Protein AF-A0A936PIP5-F1 (afdb_monomer_lite)

Structure (mmCIF, N/CA/C/O backbone):
data_AF-A0A936PIP5-F1
#
_entry.id   AF-A0A936PIP5-F1
#
loop_
_atom_site.group_PDB
_atom_site.id
_atom_site.type_symbol
_atom_site.label_atom_id
_atom_site.label_alt_id
_atom_site.label_comp_id
_atom_site.label_asym_id
_atom_site.label_entity_id
_atom_site.label_seq_id
_atom_site.pdbx_PDB_ins_code
_atom_site.Cartn_x
_atom_site.Cartn_y
_atom_site.Cartn_z
_atom_site.occupancy
_atom_site.B_iso_or_equiv
_atom_site.auth_seq_id
_atom_site.auth_comp_id
_atom_site.auth_asym_id
_atom_site.auth_atom_id
_atom_site.pdbx_PDB_model_num
ATOM 1 N N . MET A 1 1 ? 6.031 -21.431 -28.533 1.00 32.41 1 MET A N 1
ATOM 2 C CA . MET A 1 1 ? 6.231 -21.879 -27.140 1.00 32.41 1 MET A CA 1
ATOM 3 C C . MET A 1 1 ? 6.497 -20.628 -26.315 1.00 32.41 1 MET A C 1
ATOM 5 O O . MET A 1 1 ? 7.581 -20.074 -26.416 1.00 32.41 1 MET A O 1
ATOM 9 N N . VAL A 1 2 ? 5.478 -20.085 -25.645 1.00 30.66 2 VAL A N 1
ATOM 10 C CA . VAL A 1 2 ? 5.636 -18.891 -24.798 1.00 30.66 2 VAL A CA 1
ATOM 11 C C . VAL A 1 2 ? 6.169 -19.381 -23.457 1.00 30.66 2 VAL A C 1
ATOM 13 O O . VAL A 1 2 ? 5.501 -20.168 -22.791 1.00 30.66 2 VAL A O 1
ATOM 16 N N . SER A 1 3 ? 7.390 -18.986 -23.101 1.00 31.25 3 SER A N 1
ATOM 17 C CA . SER A 1 3 ? 7.950 -19.240 -21.773 1.00 31.25 3 SER A CA 1
ATOM 18 C C . SER A 1 3 ? 7.147 -18.429 -20.762 1.00 31.25 3 SER A C 1
ATOM 20 O O . SER A 1 3 ? 7.373 -17.233 -20.605 1.00 31.25 3 SER A O 1
ATOM 22 N N . ALA A 1 4 ? 6.169 -19.059 -20.122 1.00 46.75 4 ALA A N 1
ATOM 23 C CA . ALA A 1 4 ? 5.549 -18.520 -18.925 1.00 46.75 4 ALA A CA 1
ATOM 24 C C . ALA A 1 4 ? 6.462 -18.819 -17.722 1.00 46.75 4 ALA A C 1
ATOM 26 O O . ALA A 1 4 ? 6.916 -19.956 -17.593 1.00 46.75 4 ALA A O 1
ATOM 27 N N . ARG A 1 5 ? 6.619 -17.820 -16.833 1.00 50.84 5 ARG A N 1
ATOM 28 C CA . ARG A 1 5 ? 7.363 -17.793 -15.544 1.00 50.84 5 ARG A CA 1
ATOM 29 C C . ARG A 1 5 ? 8.851 -17.393 -15.699 1.00 50.84 5 ARG A C 1
ATOM 31 O O . ARG A 1 5 ? 9.499 -17.802 -16.653 1.00 50.84 5 ARG A O 1
ATOM 38 N N . ASN A 1 6 ? 9.428 -16.489 -14.893 1.00 43.84 6 ASN A N 1
ATOM 39 C CA . ASN A 1 6 ? 9.551 -16.561 -13.432 1.00 43.84 6 ASN A CA 1
ATOM 40 C C . ASN A 1 6 ? 9.701 -15.168 -12.766 1.00 43.84 6 ASN A C 1
ATOM 42 O O . ASN A 1 6 ? 10.812 -14.664 -12.628 1.00 43.84 6 ASN A O 1
ATOM 46 N N . ILE A 1 7 ? 8.618 -14.577 -12.261 1.00 52.25 7 ILE A N 1
ATOM 47 C CA . ILE A 1 7 ? 8.713 -13.996 -10.914 1.00 52.25 7 ILE A CA 1
ATOM 48 C C . ILE A 1 7 ? 8.180 -15.121 -10.038 1.00 52.25 7 ILE A C 1
ATOM 50 O O . ILE A 1 7 ? 6.972 -15.329 -9.981 1.00 52.25 7 ILE A O 1
ATOM 54 N N . ASP A 1 8 ? 9.079 -15.965 -9.538 1.00 51.72 8 ASP A N 1
ATOM 55 C CA . ASP A 1 8 ? 8.695 -17.006 -8.587 1.00 51.72 8 ASP A CA 1
ATOM 56 C C . ASP A 1 8 ? 8.402 -16.336 -7.236 1.00 51.72 8 ASP A C 1
ATOM 58 O O . ASP A 1 8 ? 8.996 -15.295 -6.939 1.00 51.72 8 ASP A O 1
ATOM 62 N N . GLU A 1 9 ? 7.523 -16.909 -6.411 1.00 54.44 9 GLU A N 1
ATOM 63 C CA . GLU A 1 9 ? 7.229 -16.372 -5.066 1.00 54.44 9 GLU A CA 1
ATOM 64 C C . GLU A 1 9 ? 8.518 -16.224 -4.239 1.00 54.44 9 GLU A C 1
ATOM 66 O O . GLU A 1 9 ? 8.641 -15.306 -3.437 1.00 54.44 9 GLU A O 1
ATOM 71 N N . GLY A 1 10 ? 9.539 -17.047 -4.515 1.00 55.50 10 GLY A N 1
ATOM 72 C CA . GLY A 1 10 ? 10.864 -16.957 -3.895 1.00 55.50 10 GLY A CA 1
ATOM 73 C C . GLY A 1 10 ? 11.644 -15.661 -4.165 1.00 55.50 10 GLY A C 1
ATOM 74 O O . GLY A 1 10 ? 12.586 -15.371 -3.431 1.00 55.50 10 GLY A O 1
ATOM 75 N N . ASN A 1 11 ? 11.254 -14.865 -5.168 1.00 64.00 11 ASN A N 1
ATOM 76 C CA . ASN A 1 11 ? 11.839 -13.544 -5.434 1.00 64.00 11 ASN A CA 1
ATOM 77 C C . ASN A 1 11 ? 11.121 -12.411 -4.684 1.00 64.00 11 ASN A C 1
ATOM 79 O O . ASN A 1 11 ? 11.568 -11.264 -4.756 1.00 64.00 11 ASN A O 1
ATOM 83 N N . ILE A 1 12 ? 10.017 -12.715 -3.994 1.00 73.75 12 ILE A N 1
ATOM 84 C CA . ILE A 1 12 ? 9.301 -11.810 -3.095 1.00 73.75 12 ILE A CA 1
ATOM 85 C C . ILE A 1 12 ? 9.461 -12.376 -1.683 1.00 73.75 12 ILE A C 1
ATOM 87 O O . ILE A 1 12 ? 8.748 -13.278 -1.252 1.00 73.75 12 ILE A O 1
ATOM 91 N N . MET A 1 13 ? 10.446 -11.871 -0.954 1.00 79.31 13 MET A N 1
ATOM 92 C CA . MET A 1 13 ? 10.727 -12.311 0.402 1.00 79.31 13 MET A CA 1
ATOM 93 C C . MET A 1 13 ? 9.675 -11.750 1.358 1.00 79.31 13 MET A C 1
ATOM 95 O O . MET A 1 13 ? 9.266 -10.591 1.258 1.00 79.31 13 MET A O 1
ATOM 99 N N . ALA A 1 14 ? 9.302 -12.544 2.364 1.00 83.19 14 ALA A N 1
ATOM 100 C CA . ALA A 1 14 ? 8.405 -12.101 3.432 1.00 83.19 14 ALA A CA 1
ATOM 101 C C . ALA A 1 14 ? 8.892 -10.801 4.101 1.00 83.19 14 ALA A C 1
ATOM 103 O O . ALA A 1 14 ? 8.087 -9.958 4.483 1.00 83.19 14 ALA A O 1
ATOM 104 N N . THR A 1 15 ? 10.210 -10.591 4.167 1.00 83.25 15 THR A N 1
ATOM 105 C CA . THR A 1 15 ? 10.821 -9.357 4.674 1.00 83.25 15 THR A CA 1
ATOM 106 C C . THR A 1 15 ? 10.421 -8.115 3.878 1.00 83.25 15 THR A C 1
ATOM 108 O O . THR A 1 15 ? 10.228 -7.065 4.479 1.00 83.25 15 THR A O 1
ATOM 111 N N . GLU A 1 16 ? 10.252 -8.192 2.556 1.00 83.00 16 GLU A N 1
ATOM 112 C CA . GLU A 1 16 ? 9.842 -7.039 1.737 1.00 83.00 16 GLU A CA 1
ATOM 113 C C . GLU A 1 16 ? 8.365 -6.702 1.897 1.00 83.00 16 GLU A C 1
ATOM 115 O O . GLU A 1 16 ? 7.985 -5.532 1.804 1.00 83.00 16 GLU A O 1
ATOM 120 N N . ILE A 1 17 ? 7.548 -7.721 2.163 1.00 86.81 17 ILE A N 1
ATOM 121 C CA . ILE A 1 17 ? 6.144 -7.563 2.540 1.00 86.81 17 ILE A CA 1
ATOM 122 C C . ILE A 1 17 ? 6.070 -6.859 3.896 1.00 86.81 17 ILE A C 1
ATOM 124 O O . ILE A 1 17 ? 5.423 -5.823 4.005 1.00 86.81 17 ILE A O 1
ATOM 128 N N . THR A 1 18 ? 6.827 -7.333 4.890 1.00 87.62 18 THR A N 1
ATOM 129 C CA . THR A 1 18 ? 6.891 -6.705 6.218 1.00 87.62 18 THR A CA 1
ATOM 130 C C . THR A 1 18 ? 7.413 -5.269 6.162 1.00 87.62 18 THR A C 1
ATOM 132 O O . THR A 1 18 ? 6.860 -4.391 6.818 1.00 87.62 18 THR A O 1
ATOM 135 N N . ILE A 1 19 ? 8.455 -4.990 5.370 1.00 85.56 19 ILE A N 1
ATOM 136 C CA . ILE A 1 19 ? 8.962 -3.620 5.196 1.00 85.56 19 ILE A CA 1
ATOM 137 C C . ILE A 1 19 ? 7.874 -2.729 4.592 1.00 85.56 19 ILE A C 1
ATOM 139 O O . ILE A 1 19 ? 7.652 -1.630 5.091 1.00 85.56 19 ILE A O 1
ATOM 143 N N . ALA A 1 20 ? 7.172 -3.192 3.554 1.00 86.44 20 ALA A N 1
ATOM 144 C CA . ALA A 1 20 ? 6.099 -2.420 2.933 1.00 86.44 20 ALA A CA 1
ATOM 145 C C . ALA A 1 20 ? 4.935 -2.154 3.903 1.00 86.44 20 ALA A C 1
ATOM 147 O O . ALA A 1 20 ? 4.433 -1.033 3.979 1.00 86.44 20 ALA A O 1
ATOM 148 N N . GLU A 1 21 ? 4.538 -3.160 4.676 1.00 88.12 21 GLU A N 1
ATOM 149 C CA . GLU A 1 21 ? 3.509 -3.037 5.705 1.00 88.12 21 GLU A CA 1
ATOM 150 C C . GLU A 1 21 ? 3.897 -1.995 6.765 1.00 88.12 21 GLU A C 1
ATOM 152 O O . GLU A 1 21 ? 3.118 -1.094 7.072 1.00 88.12 21 GLU A O 1
ATOM 157 N N . VAL A 1 22 ? 5.132 -2.033 7.268 1.00 85.94 22 VAL A N 1
ATOM 158 C CA . VAL A 1 22 ? 5.601 -1.080 8.284 1.00 85.94 22 VAL A CA 1
ATOM 159 C C . VAL A 1 22 ? 5.765 0.333 7.714 1.00 85.94 22 VAL A C 1
ATOM 161 O O . VAL A 1 22 ? 5.313 1.304 8.323 1.00 85.94 22 VAL A O 1
ATOM 164 N N . ASP A 1 23 ? 6.404 0.479 6.553 1.00 85.06 23 ASP A N 1
ATOM 165 C CA . ASP A 1 23 ? 6.766 1.791 6.005 1.00 85.06 23 ASP A CA 1
ATOM 166 C C . ASP A 1 23 ? 5.597 2.545 5.368 1.00 85.06 23 ASP A C 1
ATOM 168 O O . ASP A 1 23 ? 5.597 3.784 5.358 1.00 85.06 23 ASP A O 1
ATOM 172 N N . TYR A 1 24 ? 4.604 1.823 4.850 1.00 86.19 24 TYR A N 1
ATOM 173 C CA . TYR A 1 24 ? 3.477 2.425 4.146 1.00 86.19 24 TYR A CA 1
ATOM 174 C C . TYR A 1 24 ? 2.166 2.299 4.917 1.00 86.19 24 TYR A C 1
ATOM 176 O O . TYR A 1 24 ? 1.454 3.290 5.031 1.00 86.19 24 TYR A O 1
ATOM 184 N N . VAL A 1 25 ? 1.850 1.134 5.486 1.00 87.75 25 VAL A N 1
ATOM 185 C CA . VAL A 1 25 ? 0.547 0.905 6.135 1.00 87.75 25 VAL A CA 1
ATOM 186 C C . VAL A 1 25 ? 0.567 1.335 7.599 1.00 87.75 25 VAL A C 1
ATOM 188 O O . VAL A 1 25 ? -0.202 2.211 7.988 1.00 87.75 25 VAL A O 1
ATOM 191 N N . SER A 1 26 ? 1.470 0.783 8.412 1.00 87.38 26 SER A N 1
ATOM 192 C CA . SER A 1 26 ? 1.534 1.066 9.853 1.00 87.38 26 SER A CA 1
ATOM 193 C C . SER A 1 26 ? 1.736 2.558 10.138 1.00 87.38 26 SER A C 1
ATOM 195 O O . SER A 1 26 ? 1.034 3.145 10.963 1.00 87.38 26 SER A O 1
ATOM 197 N N . LYS A 1 27 ? 2.634 3.209 9.387 1.00 84.88 27 LYS A N 1
ATOM 198 C CA . LYS A 1 27 ? 2.877 4.656 9.497 1.00 84.88 27 LYS A CA 1
ATOM 199 C C . LYS A 1 27 ? 1.689 5.514 9.057 1.00 84.88 27 LYS A C 1
ATOM 201 O O . LYS A 1 27 ? 1.490 6.574 9.640 1.00 84.88 27 LYS A O 1
ATOM 206 N N . ALA A 1 28 ? 0.931 5.091 8.045 1.00 85.69 28 ALA A N 1
ATOM 207 C CA . ALA A 1 28 ? -0.214 5.854 7.546 1.00 85.69 28 ALA A CA 1
ATOM 208 C C . ALA A 1 28 ? -1.449 5.722 8.447 1.00 85.69 28 ALA A C 1
ATOM 210 O O . ALA A 1 28 ? -2.185 6.690 8.613 1.00 85.69 28 ALA A O 1
ATOM 211 N N . LEU A 1 29 ? -1.675 4.540 9.031 1.00 86.38 29 LEU A N 1
ATOM 212 C CA . LEU A 1 29 ? -2.828 4.269 9.897 1.00 86.38 29 LEU A CA 1
ATOM 213 C C . LEU A 1 29 ? -2.617 4.702 11.352 1.00 86.38 29 LEU A C 1
ATOM 215 O O . LEU A 1 29 ? -3.590 4.943 12.065 1.00 86.38 29 LEU A O 1
ATOM 219 N N . GLY A 1 30 ? -1.361 4.792 11.794 1.00 84.94 30 GLY A N 1
ATOM 220 C CA . GLY A 1 30 ? -1.021 5.006 13.195 1.00 84.94 30 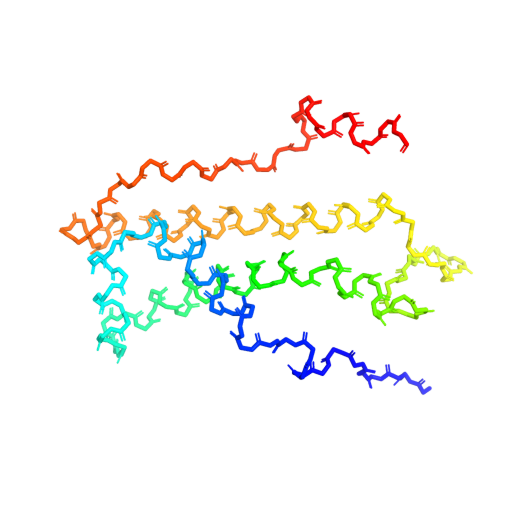GLY A CA 1
ATOM 221 C C . GLY A 1 30 ? -1.080 3.712 14.014 1.00 84.94 30 GLY A C 1
ATOM 222 O O . GLY A 1 30 ? -1.674 2.710 13.613 1.00 84.94 30 GLY A O 1
ATOM 223 N N . ALA A 1 31 ? -0.429 3.731 15.179 1.00 85.88 31 ALA A N 1
ATOM 224 C CA . ALA A 1 31 ? -0.185 2.529 15.978 1.00 85.88 31 ALA A CA 1
ATOM 225 C C . ALA A 1 31 ? -1.474 1.841 16.464 1.00 85.88 31 ALA A C 1
ATOM 227 O O . ALA A 1 31 ? -1.554 0.616 16.414 1.00 85.88 31 ALA A O 1
ATOM 228 N N . ASP A 1 32 ? -2.479 2.613 16.889 1.00 89.00 32 ASP A N 1
ATOM 229 C CA . ASP A 1 32 ? -3.697 2.080 17.512 1.00 89.00 32 ASP A CA 1
ATOM 230 C C . ASP A 1 32 ? -4.606 1.373 16.500 1.00 89.00 32 ASP A C 1
ATOM 232 O O . ASP A 1 32 ? -4.985 0.217 16.708 1.00 89.00 32 ASP A O 1
ATOM 236 N N . LEU A 1 33 ? -4.913 2.027 15.371 1.00 89.06 33 LEU A N 1
ATOM 237 C CA . LEU A 1 33 ? -5.698 1.405 14.303 1.00 89.06 33 LEU A CA 1
ATOM 238 C C . LEU A 1 33 ? -4.947 0.223 13.685 1.00 89.06 33 LEU A C 1
ATOM 240 O O . LEU A 1 33 ? -5.537 -0.837 13.495 1.00 89.06 33 LEU A O 1
ATOM 244 N N . TYR A 1 34 ? -3.645 0.364 13.427 1.00 90.12 34 TYR A N 1
ATOM 245 C CA . TYR A 1 34 ? -2.841 -0.738 12.904 1.00 90.12 34 TYR A CA 1
ATOM 246 C C . TYR A 1 34 ? -2.861 -1.957 13.842 1.00 90.12 34 TYR A C 1
ATOM 248 O O . TYR A 1 34 ? -3.133 -3.073 13.400 1.00 90.12 34 TYR A O 1
ATOM 256 N N . ALA A 1 35 ? -2.659 -1.755 15.148 1.00 89.38 35 ALA A N 1
ATOM 257 C CA . ALA A 1 35 ? -2.729 -2.835 1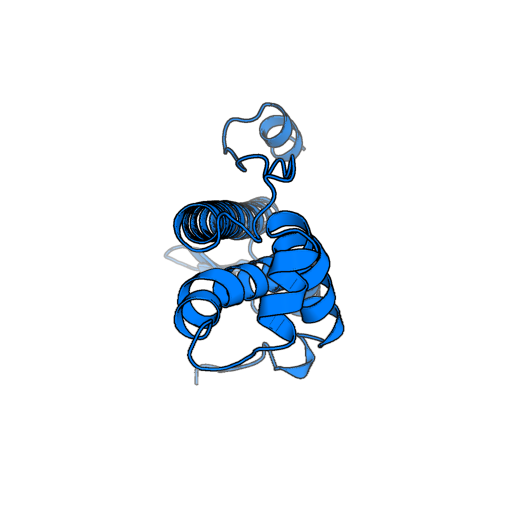6.129 1.00 89.38 35 ALA A CA 1
ATOM 258 C C . ALA A 1 35 ? -4.122 -3.482 16.179 1.00 89.38 35 ALA A C 1
ATOM 260 O O . ALA A 1 35 ? -4.222 -4.707 16.282 1.00 89.38 35 ALA A O 1
ATOM 261 N N . ALA A 1 36 ? -5.193 -2.689 16.070 1.00 88.31 36 ALA A N 1
ATOM 262 C CA . ALA A 1 36 ? -6.563 -3.194 16.042 1.00 88.31 36 ALA A CA 1
ATOM 263 C C . ALA A 1 36 ? -6.838 -4.075 14.812 1.00 88.31 36 ALA A C 1
ATOM 265 O O . ALA A 1 36 ? -7.450 -5.132 14.970 1.00 88.31 36 ALA A O 1
ATOM 266 N N . VAL A 1 37 ? -6.356 -3.668 13.632 1.00 87.56 37 VAL A N 1
ATOM 267 C CA . VAL A 1 37 ? -6.492 -4.400 12.358 1.00 87.56 37 VAL A CA 1
ATOM 268 C C . VAL A 1 37 ? -5.722 -5.723 12.394 1.00 87.56 37 VAL A C 1
ATOM 270 O O . VAL A 1 37 ? -6.268 -6.760 12.030 1.00 87.56 37 VAL A O 1
ATOM 273 N N . VAL A 1 38 ? -4.477 -5.714 12.886 1.00 84.38 38 VAL A N 1
ATOM 274 C CA . VAL A 1 38 ? -3.637 -6.924 12.975 1.00 84.38 38 VAL A CA 1
ATOM 275 C C . VAL A 1 38 ? -4.193 -7.918 14.002 1.00 84.38 38 VAL A C 1
ATOM 277 O O . VAL A 1 38 ? -4.244 -9.122 13.748 1.00 84.38 38 VAL A O 1
ATOM 280 N N . THR A 1 39 ? -4.632 -7.421 15.163 1.00 82.25 39 THR A N 1
ATOM 281 C CA . THR A 1 39 ? -5.081 -8.267 16.284 1.00 82.25 39 THR A CA 1
ATOM 282 C C . THR A 1 39 ? -6.485 -8.832 16.068 1.00 82.25 39 THR A C 1
ATOM 284 O O . THR A 1 39 ? -6.751 -9.961 16.471 1.00 82.25 39 THR A O 1
ATOM 287 N N . ASN A 1 40 ? -7.382 -8.073 15.429 1.00 71.75 40 ASN A N 1
ATOM 288 C CA . ASN A 1 40 ? -8.758 -8.491 15.140 1.00 71.75 40 ASN A CA 1
ATOM 289 C C . ASN A 1 40 ? -8.950 -8.814 13.655 1.00 71.75 40 ASN A C 1
ATOM 291 O O . ASN A 1 40 ? -9.949 -8.404 13.062 1.00 71.75 40 ASN A O 1
ATOM 295 N N . SER A 1 41 ? -8.000 -9.528 13.051 1.00 59.16 41 SER A N 1
ATOM 296 C CA . SER A 1 41 ? -8.180 -10.054 11.696 1.00 59.16 41 SER A CA 1
ATOM 297 C C . SER A 1 41 ? -9.420 -10.966 11.669 1.00 59.16 41 SER A C 1
ATOM 299 O O . SER A 1 41 ? -9.490 -11.984 12.359 1.00 59.16 41 SER A O 1
ATOM 301 N N . GLY A 1 42 ? -10.453 -10.525 10.949 1.00 62.31 42 GLY A N 1
ATOM 302 C CA . GLY A 1 42 ? -11.800 -11.093 10.915 1.00 62.31 42 GLY A CA 1
ATOM 303 C C . GLY A 1 42 ? -12.836 -10.046 10.479 1.00 62.31 42 GLY A C 1
ATOM 304 O O . GLY A 1 42 ? -12.527 -8.855 10.432 1.00 62.31 42 GLY A O 1
ATOM 305 N N . ALA A 1 43 ? -14.077 -10.489 10.224 1.00 70.31 43 ALA A N 1
ATOM 306 C CA . ALA A 1 43 ? -15.178 -9.790 9.523 1.00 70.31 43 ALA A CA 1
ATOM 307 C C . ALA A 1 43 ? -15.339 -8.265 9.707 1.00 70.31 43 ALA A C 1
ATOM 309 O O . ALA A 1 43 ? -15.878 -7.603 8.826 1.00 70.31 43 ALA A O 1
ATOM 310 N N . VAL A 1 44 ? -14.909 -7.691 10.833 1.00 81.94 44 VAL A N 1
ATOM 311 C CA . VAL A 1 44 ? -14.967 -6.243 11.098 1.00 81.94 44 VAL A CA 1
ATOM 312 C C . VAL A 1 44 ? -14.022 -5.444 10.192 1.00 81.94 44 VAL A C 1
ATOM 314 O O . VAL A 1 44 ? -14.357 -4.323 9.806 1.00 81.94 44 VAL A O 1
ATOM 317 N N . TYR A 1 45 ? -12.857 -6.003 9.854 1.00 86.56 45 TYR A N 1
ATOM 318 C CA . TYR A 1 45 ? -11.833 -5.329 9.052 1.00 86.56 45 TYR A CA 1
ATOM 319 C C . TYR A 1 45 ? -11.579 -5.994 7.698 1.00 86.56 45 TYR A C 1
ATOM 321 O O . TYR A 1 45 ? -10.793 -5.450 6.934 1.00 86.56 45 TYR A O 1
ATOM 329 N N . ASP A 1 46 ? -12.241 -7.106 7.362 1.00 87.44 46 ASP A N 1
ATOM 330 C CA . ASP A 1 46 ? -11.981 -7.853 6.120 1.00 87.44 46 ASP A CA 1
ATOM 331 C C . ASP A 1 46 ? -12.090 -6.961 4.874 1.00 87.44 46 ASP A C 1
ATOM 333 O O . ASP A 1 46 ? -11.132 -6.860 4.116 1.00 87.44 46 ASP A O 1
ATOM 337 N N . THR A 1 47 ? -13.181 -6.200 4.723 1.00 89.75 47 THR A N 1
ATOM 338 C CA . THR A 1 47 ? -13.334 -5.246 3.608 1.00 89.75 47 THR A CA 1
ATOM 339 C C . THR A 1 47 ? -12.250 -4.168 3.614 1.00 89.75 47 THR A C 1
ATOM 341 O O . THR A 1 47 ? -11.722 -3.805 2.569 1.00 89.75 47 THR A O 1
ATOM 344 N N . PHE A 1 48 ? -11.866 -3.665 4.789 1.00 91.75 48 PHE A N 1
ATOM 345 C CA . PHE A 1 48 ? -10.799 -2.670 4.878 1.00 91.75 48 PHE A CA 1
ATOM 346 C C . PHE A 1 48 ? -9.440 -3.258 4.467 1.00 91.75 48 PHE A C 1
ATOM 348 O O . PHE A 1 48 ? -8.659 -2.620 3.759 1.00 91.75 48 PHE A O 1
ATOM 355 N N . ILE A 1 49 ? -9.169 -4.495 4.883 1.00 90.88 49 ILE A N 1
ATOM 356 C CA . ILE A 1 49 ? -7.929 -5.199 4.587 1.00 90.88 49 ILE A CA 1
ATOM 357 C C . ILE A 1 49 ? -7.853 -5.537 3.096 1.00 90.88 49 ILE A C 1
ATOM 359 O O . ILE A 1 49 ? -6.855 -5.210 2.459 1.00 90.88 49 ILE A O 1
ATOM 363 N N . GLU A 1 50 ? -8.890 -6.160 2.541 1.00 90.38 50 GLU A N 1
ATOM 364 C CA . GLU A 1 50 ? -8.933 -6.625 1.152 1.00 90.38 50 GLU A CA 1
ATOM 365 C C . GLU A 1 50 ? -8.927 -5.463 0.153 1.00 90.38 50 GLU A C 1
ATOM 367 O O . GLU A 1 50 ? -8.115 -5.452 -0.774 1.00 90.38 50 GLU A O 1
ATOM 372 N N . ASP A 1 51 ? -9.766 -4.447 0.367 1.00 92.44 51 ASP A N 1
ATOM 373 C CA . ASP A 1 51 ? -9.966 -3.396 -0.635 1.00 92.44 51 ASP A CA 1
ATOM 374 C C . ASP A 1 51 ? -8.953 -2.246 -0.525 1.00 92.44 51 ASP A C 1
ATOM 376 O O . ASP A 1 51 ? -8.716 -1.540 -1.511 1.00 92.44 51 ASP A O 1
ATOM 380 N N . TYR A 1 52 ? -8.330 -2.044 0.646 1.00 92.19 52 TYR A N 1
ATOM 381 C CA . TYR A 1 52 ? -7.492 -0.863 0.901 1.00 92.19 52 TYR A CA 1
ATOM 382 C C . TYR A 1 52 ? -6.084 -1.189 1.406 1.00 92.19 52 TYR A C 1
ATOM 384 O O . TYR A 1 52 ? -5.111 -0.660 0.861 1.00 92.19 52 TYR A O 1
ATOM 392 N N . VAL A 1 53 ? -5.932 -2.072 2.398 1.00 90.94 53 VAL A N 1
ATOM 393 C CA . VAL A 1 53 ? -4.607 -2.387 2.966 1.00 90.94 53 VAL A CA 1
ATOM 394 C C . VAL A 1 53 ? -3.780 -3.267 2.027 1.00 90.94 53 VAL A C 1
ATOM 396 O O . VAL A 1 53 ? -2.632 -2.933 1.727 1.00 90.94 53 VAL A O 1
ATOM 399 N N . GLN A 1 54 ? -4.347 -4.365 1.520 1.00 91.25 54 GLN A N 1
ATOM 400 C CA . GLN A 1 54 ? -3.652 -5.309 0.640 1.00 91.25 54 GLN A CA 1
ATOM 401 C C . GLN A 1 54 ? -3.094 -4.640 -0.626 1.00 91.25 54 GLN A C 1
ATOM 403 O O . GLN A 1 54 ? -1.921 -4.871 -0.932 1.00 91.25 54 GLN A O 1
ATOM 408 N N . PRO A 1 55 ? -3.834 -3.759 -1.336 1.00 92.19 55 PRO A N 1
ATOM 409 C CA . PRO A 1 55 ? -3.269 -3.005 -2.451 1.00 92.19 55 PRO A CA 1
ATOM 410 C C . PRO A 1 55 ? -2.070 -2.138 -2.047 1.00 92.19 55 PRO A C 1
ATOM 412 O O . PRO A 1 55 ? -1.076 -2.103 -2.775 1.00 92.19 55 PRO A O 1
ATOM 415 N N . CYS A 1 56 ? -2.117 -1.471 -0.888 1.00 90.06 56 CYS A N 1
ATOM 416 C CA . CYS A 1 56 ? -0.996 -0.662 -0.399 1.00 90.06 56 CYS A CA 1
ATOM 417 C C . CYS A 1 56 ? 0.248 -1.517 -0.139 1.00 90.06 56 CYS A C 1
ATOM 419 O O . CYS A 1 56 ? 1.344 -1.151 -0.568 1.00 90.06 56 CYS A O 1
ATOM 421 N N . VAL A 1 57 ? 0.081 -2.676 0.505 1.00 91.06 57 VAL A N 1
ATOM 422 C CA . VAL A 1 57 ? 1.182 -3.622 0.735 1.00 91.06 57 VAL A CA 1
ATOM 423 C C . VAL A 1 57 ? 1.723 -4.139 -0.597 1.00 91.06 57 VAL A C 1
ATOM 425 O O . VAL A 1 57 ? 2.926 -4.077 -0.819 1.00 91.06 57 VAL A O 1
ATOM 428 N N . ALA A 1 58 ? 0.860 -4.551 -1.529 1.00 89.12 58 ALA A N 1
ATOM 429 C CA . ALA A 1 58 ? 1.274 -5.086 -2.825 1.00 89.12 58 ALA A CA 1
ATOM 430 C C . ALA A 1 58 ? 2.106 -4.083 -3.644 1.00 89.12 58 ALA A C 1
ATOM 432 O O . ALA A 1 58 ? 3.203 -4.413 -4.102 1.00 89.12 58 ALA A O 1
ATOM 433 N N . TYR A 1 59 ? 1.631 -2.840 -3.801 1.00 87.88 59 TYR A N 1
ATOM 434 C CA . TYR A 1 59 ? 2.376 -1.806 -4.529 1.00 87.88 59 TYR A CA 1
ATOM 435 C C . TYR A 1 59 ? 3.608 -1.308 -3.755 1.00 87.88 59 TYR A C 1
ATOM 437 O O . TYR A 1 59 ? 4.615 -0.959 -4.375 1.00 87.88 59 TYR A O 1
ATOM 445 N N . GLY A 1 60 ? 3.570 -1.313 -2.419 1.00 86.94 60 GLY A N 1
ATOM 446 C CA . GLY A 1 60 ? 4.719 -1.003 -1.566 1.00 86.94 60 GLY A CA 1
ATOM 447 C C . GLY A 1 60 ? 5.838 -2.030 -1.720 1.00 86.94 60 GLY A C 1
ATOM 448 O O . GLY A 1 60 ? 6.985 -1.669 -1.987 1.00 86.94 60 GLY A O 1
ATOM 449 N N . THR A 1 61 ? 5.498 -3.318 -1.651 1.00 89.19 61 THR A N 1
ATOM 450 C CA . THR A 1 61 ? 6.430 -4.424 -1.888 1.00 89.19 61 THR A CA 1
ATOM 451 C C . THR A 1 61 ? 6.989 -4.351 -3.300 1.00 89.19 61 THR A C 1
ATOM 453 O O . THR A 1 61 ? 8.206 -4.401 -3.465 1.00 89.19 61 THR A O 1
ATOM 456 N N . LEU A 1 62 ? 6.137 -4.134 -4.309 1.00 85.12 62 LEU A N 1
ATOM 457 C CA . LEU A 1 62 ? 6.570 -4.000 -5.698 1.00 85.12 62 LEU A CA 1
ATOM 458 C C . LEU A 1 62 ? 7.548 -2.829 -5.891 1.00 85.12 62 LEU A C 1
ATOM 460 O O . LEU A 1 62 ? 8.565 -2.998 -6.558 1.00 85.12 62 LEU A O 1
ATOM 464 N N . SER A 1 63 ? 7.295 -1.670 -5.271 1.00 85.31 63 SER A N 1
ATOM 465 C CA . SER A 1 63 ? 8.217 -0.521 -5.286 1.00 85.31 63 SER A CA 1
ATOM 466 C C . SER A 1 63 ? 9.569 -0.854 -4.644 1.00 85.31 63 SER A C 1
ATOM 468 O O . SER A 1 63 ? 10.608 -0.420 -5.148 1.00 85.31 63 SER A O 1
ATOM 470 N N . ASN A 1 64 ? 9.573 -1.631 -3.557 1.00 84.25 64 ASN A N 1
ATOM 471 C CA . ASN A 1 64 ? 10.794 -2.020 -2.846 1.00 84.25 64 ASN A CA 1
ATOM 472 C C . ASN A 1 64 ? 11.652 -2.993 -3.661 1.00 84.25 64 ASN A C 1
ATOM 474 O O . ASN A 1 64 ? 12.873 -2.842 -3.721 1.00 84.25 64 ASN A O 1
ATOM 478 N N . ILE A 1 65 ? 11.023 -3.966 -4.322 1.00 82.12 65 ILE A N 1
ATOM 479 C CA . ILE A 1 65 ? 11.732 -4.992 -5.095 1.00 82.12 65 ILE A CA 1
ATOM 480 C C . ILE A 1 65 ? 11.985 -4.588 -6.549 1.00 82.12 65 ILE A C 1
ATOM 482 O O . ILE A 1 65 ? 12.748 -5.271 -7.225 1.00 82.12 65 ILE A O 1
ATOM 486 N N . TRP A 1 66 ? 11.392 -3.494 -7.046 1.00 79.31 66 TRP A N 1
ATOM 487 C CA . TRP A 1 66 ? 11.458 -3.105 -8.461 1.00 79.31 66 TRP A CA 1
ATOM 488 C C . TRP A 1 66 ? 12.883 -3.030 -9.002 1.00 79.31 66 TRP A C 1
ATOM 490 O O . TRP A 1 66 ? 13.158 -3.546 -10.079 1.00 79.31 66 TRP A O 1
ATOM 500 N N . ASN A 1 67 ? 13.808 -2.432 -8.248 1.00 70.50 67 ASN A N 1
ATOM 501 C CA . ASN A 1 67 ? 15.201 -2.329 -8.678 1.00 70.50 67 ASN A CA 1
ATOM 502 C C . ASN A 1 67 ? 15.874 -3.705 -8.744 1.00 70.50 67 ASN A C 1
ATOM 504 O O . ASN A 1 67 ? 16.626 -3.957 -9.678 1.00 70.50 67 ASN A O 1
ATOM 508 N N . ARG A 1 68 ? 15.567 -4.603 -7.796 1.00 70.12 68 ARG A N 1
ATOM 509 C CA . ARG A 1 68 ? 16.092 -5.974 -7.789 1.00 70.12 68 ARG A CA 1
ATOM 510 C C . ARG A 1 68 ? 15.516 -6.793 -8.939 1.00 70.12 68 ARG A C 1
ATOM 512 O O . ARG A 1 68 ? 16.275 -7.428 -9.662 1.00 70.12 68 ARG A O 1
ATOM 519 N N . LEU A 1 69 ? 14.206 -6.707 -9.176 1.00 68.31 69 LEU A N 1
ATOM 520 C CA . LEU A 1 69 ? 13.570 -7.289 -10.359 1.00 68.31 69 LEU A CA 1
ATOM 521 C C . LEU A 1 69 ? 14.203 -6.722 -11.633 1.00 68.31 69 LEU A C 1
ATOM 523 O O . LEU A 1 69 ? 14.568 -7.471 -12.528 1.00 68.31 69 LEU A O 1
ATOM 527 N N . GLY A 1 70 ? 14.425 -5.412 -11.686 1.00 60.09 70 GLY A N 1
ATOM 528 C CA . GLY A 1 70 ? 15.073 -4.729 -12.799 1.00 60.09 70 GLY A CA 1
ATOM 529 C C . GLY A 1 70 ? 16.529 -5.130 -13.041 1.00 60.09 70 GLY A C 1
ATOM 530 O O . GLY A 1 70 ? 17.007 -4.878 -14.139 1.00 60.09 70 GLY A O 1
ATOM 531 N N . THR A 1 71 ? 17.218 -5.743 -12.070 1.00 57.00 71 THR A N 1
ATOM 532 C CA . THR A 1 71 ? 18.586 -6.276 -12.216 1.00 57.00 71 THR A CA 1
ATOM 533 C C . THR A 1 71 ? 18.636 -7.792 -12.417 1.00 57.00 71 THR A C 1
ATOM 535 O O . THR A 1 71 ? 19.494 -8.276 -13.146 1.00 57.00 71 THR A O 1
ATOM 538 N N . GLU A 1 72 ? 17.730 -8.554 -11.798 1.00 51.94 72 GLU A N 1
ATOM 539 C CA . GLU A 1 72 ? 17.696 -10.026 -11.868 1.00 51.94 72 GLU A CA 1
ATOM 540 C C . GLU A 1 72 ? 16.925 -10.535 -13.095 1.00 51.94 72 GLU A C 1
ATOM 542 O O . GLU A 1 72 ? 17.217 -11.604 -13.628 1.00 51.94 72 GLU A O 1
ATOM 547 N N . VAL A 1 73 ? 15.953 -9.757 -13.582 1.00 50.31 73 VAL A N 1
ATOM 548 C CA . VAL A 1 73 ? 15.106 -10.098 -14.737 1.00 50.31 73 VAL A CA 1
ATOM 549 C C . VAL A 1 73 ? 15.692 -9.563 -16.059 1.00 50.31 73 VAL A C 1
ATOM 551 O O . VAL A 1 73 ? 15.262 -9.962 -17.147 1.00 50.31 73 VAL A O 1
ATOM 554 N N . THR A 1 74 ? 16.706 -8.698 -16.007 1.00 48.03 74 THR A N 1
ATOM 555 C CA . THR A 1 74 ? 17.457 -8.226 -17.183 1.00 48.03 74 THR A CA 1
ATOM 556 C C . THR A 1 74 ? 18.642 -9.152 -17.428 1.00 48.03 74 THR A C 1
ATOM 558 O O . THR A 1 74 ? 19.721 -8.957 -16.888 1.00 48.03 74 THR A O 1
ATOM 561 N N . ASP A 1 75 ? 18.419 -10.268 -18.115 1.00 43.91 75 ASP A N 1
ATOM 562 C CA . ASP A 1 75 ? 18.646 -10.303 -19.566 1.00 43.91 75 ASP A CA 1
ATOM 563 C C . ASP A 1 75 ? 17.395 -10.527 -20.448 1.00 43.91 75 ASP A C 1
ATOM 565 O O . ASP A 1 75 ? 17.529 -10.602 -21.671 1.00 43.91 75 ASP A O 1
ATOM 569 N N . ARG A 1 76 ? 16.174 -10.685 -19.895 1.00 47.28 76 ARG A N 1
ATOM 570 C CA . ARG A 1 76 ? 15.021 -11.157 -20.708 1.00 47.28 76 ARG A CA 1
ATOM 571 C C . ARG A 1 76 ? 13.614 -10.619 -20.413 1.00 47.28 76 ARG A C 1
ATOM 573 O O . ARG A 1 76 ? 12.754 -10.810 -21.274 1.00 47.28 76 ARG A O 1
ATOM 580 N N . GLY A 1 77 ? 13.317 -10.012 -19.262 1.00 47.06 77 GLY A N 1
ATOM 581 C CA . GLY A 1 77 ? 11.908 -9.865 -18.840 1.00 47.06 77 GLY A CA 1
ATOM 582 C C . GLY A 1 77 ? 11.281 -8.468 -18.840 1.00 47.06 77 GLY A C 1
ATOM 583 O O . GLY A 1 77 ? 10.064 -8.394 -18.706 1.00 47.06 77 GLY A O 1
ATOM 584 N N . VAL A 1 78 ? 12.027 -7.379 -19.061 1.00 54.12 78 VAL A N 1
ATOM 585 C CA . VAL A 1 78 ? 11.422 -6.051 -19.301 1.00 54.12 78 VAL A CA 1
ATOM 586 C C . VAL A 1 78 ? 11.763 -5.608 -20.716 1.00 54.12 78 VAL A C 1
ATOM 588 O O . VAL A 1 78 ? 12.854 -5.108 -20.991 1.00 54.12 78 VAL A O 1
ATOM 591 N N . ASN A 1 79 ? 10.821 -5.844 -21.625 1.00 56.66 79 ASN A N 1
ATOM 592 C CA . ASN A 1 79 ? 10.993 -5.578 -23.042 1.00 56.66 79 ASN A CA 1
ATOM 593 C C . ASN A 1 79 ? 10.086 -4.440 -23.488 1.00 56.66 79 ASN A C 1
ATOM 595 O O . ASN A 1 79 ? 8.889 -4.430 -23.198 1.00 56.66 79 ASN A O 1
ATOM 599 N N . ARG A 1 80 ? 10.646 -3.523 -24.271 1.00 52.34 80 ARG A N 1
ATOM 600 C CA . ARG A 1 80 ? 9.860 -2.563 -25.028 1.00 52.34 80 ARG A CA 1
ATOM 601 C C . ARG A 1 80 ? 9.392 -3.235 -26.313 1.00 52.34 80 ARG A C 1
ATOM 603 O O . ARG A 1 80 ? 10.206 -3.650 -27.139 1.00 52.34 80 ARG A O 1
ATOM 610 N N . PHE A 1 81 ? 8.078 -3.310 -26.499 1.00 56.00 81 PHE A N 1
ATOM 611 C CA . PHE A 1 81 ? 7.502 -3.664 -27.790 1.00 56.00 81 PHE A CA 1
ATOM 612 C C . PHE A 1 81 ? 7.568 -2.439 -28.695 1.00 56.00 81 PHE A C 1
ATOM 614 O O . PHE A 1 81 ? 6.793 -1.496 -28.553 1.00 56.00 81 PHE A O 1
ATOM 621 N N . THR A 1 82 ? 8.518 -2.439 -29.621 1.00 55.50 82 THR A N 1
ATOM 622 C CA . THR A 1 82 ? 8.429 -1.575 -30.797 1.00 55.50 82 THR A CA 1
ATOM 623 C C . THR A 1 82 ? 7.747 -2.386 -31.892 1.00 55.50 82 THR A C 1
ATOM 625 O O . THR A 1 82 ? 7.938 -3.599 -31.947 1.00 55.50 82 THR A O 1
ATOM 628 N N . GLY A 1 83 ? 6.921 -1.756 -32.734 1.00 48.97 83 GLY A N 1
ATOM 629 C CA . GLY A 1 83 ? 6.071 -2.449 -33.718 1.00 48.97 83 GLY A CA 1
ATOM 630 C C . GLY A 1 83 ? 6.800 -3.397 -34.683 1.00 48.97 83 GLY A C 1
ATOM 631 O O . GLY A 1 83 ? 6.139 -4.162 -35.374 1.00 48.97 83 GLY A O 1
ATOM 632 N N . GLU A 1 84 ? 8.137 -3.387 -34.699 1.00 53.44 84 GLU A N 1
ATOM 633 C CA . GLU A 1 84 ? 8.971 -4.261 -35.525 1.00 53.44 84 GLU A CA 1
ATOM 634 C C . GLU A 1 84 ? 10.059 -5.035 -34.752 1.00 53.44 84 GLU A C 1
ATOM 636 O O . GLU A 1 84 ? 10.663 -5.926 -35.336 1.00 53.44 84 GLU A O 1
ATOM 641 N N . ASN A 1 85 ? 10.318 -4.760 -33.462 1.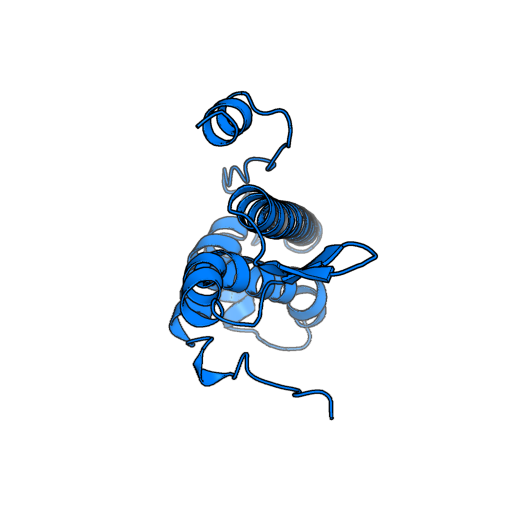00 57.16 85 ASN A N 1
ATOM 642 C CA . ASN A 1 85 ? 11.341 -5.463 -32.667 1.00 57.16 85 ASN A CA 1
ATOM 643 C C . ASN A 1 85 ? 11.082 -5.403 -31.148 1.00 57.16 85 ASN A C 1
ATOM 645 O O . ASN A 1 85 ? 10.587 -4.409 -30.610 1.00 57.16 85 ASN A O 1
ATOM 649 N N . ILE A 1 86 ? 11.496 -6.452 -30.437 1.00 61.78 86 ILE A N 1
ATOM 650 C CA . ILE A 1 86 ? 11.588 -6.472 -28.970 1.00 61.78 86 ILE A CA 1
ATOM 651 C C . ILE A 1 86 ? 12.989 -5.981 -28.602 1.00 61.78 86 ILE A C 1
ATOM 653 O O . ILE A 1 86 ? 13.977 -6.636 -28.928 1.00 61.78 86 ILE A O 1
ATOM 657 N N . GLN A 1 87 ? 13.074 -4.825 -27.945 1.00 64.81 87 GLN A N 1
ATOM 658 C CA . GLN A 1 87 ? 14.335 -4.292 -27.424 1.00 64.81 87 GLN A CA 1
ATOM 659 C C . GLN A 1 87 ? 14.325 -4.303 -25.891 1.00 64.81 87 GLN A C 1
ATOM 661 O O . GLN A 1 87 ? 13.252 -4.135 -25.297 1.00 64.81 87 GLN A O 1
ATOM 666 N N . PRO A 1 88 ? 15.490 -4.468 -25.236 1.00 65.12 88 PRO A N 1
ATOM 667 C CA . PRO A 1 88 ? 15.601 -4.248 -23.800 1.00 65.12 88 PRO A CA 1
ATOM 668 C C . PRO A 1 88 ? 15.090 -2.850 -23.437 1.00 65.12 88 PRO A C 1
ATOM 670 O O . PRO A 1 88 ? 15.386 -1.881 -24.141 1.00 65.12 88 PRO A O 1
ATOM 673 N N . ALA A 1 89 ? 14.317 -2.740 -22.356 1.00 66.25 89 ALA A N 1
ATOM 674 C CA . ALA A 1 89 ? 13.861 -1.445 -21.863 1.00 66.25 89 ALA A CA 1
ATOM 675 C C . ALA A 1 89 ? 15.055 -0.560 -21.472 1.00 66.25 89 ALA A C 1
ATOM 677 O O . ALA A 1 89 ? 15.983 -1.016 -20.796 1.00 66.25 89 ALA A O 1
ATOM 678 N N . ASN A 1 90 ? 15.026 0.706 -21.894 1.00 68.06 90 ASN A N 1
ATOM 679 C CA . ASN A 1 90 ? 16.051 1.669 -21.503 1.00 68.06 90 ASN A CA 1
ATOM 680 C C . ASN A 1 90 ? 15.822 2.142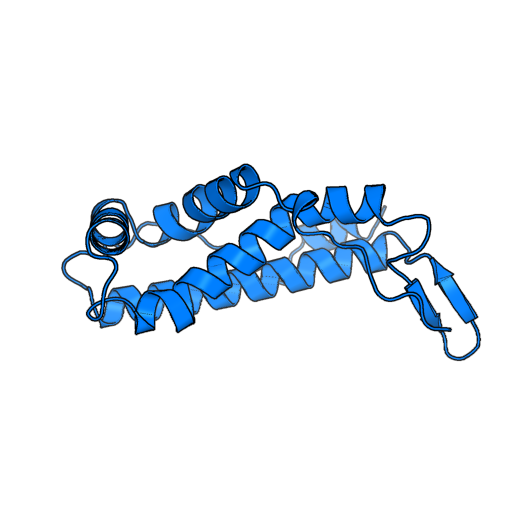 -20.050 1.00 68.06 90 ASN A C 1
ATOM 682 O O . ASN A 1 90 ? 14.780 1.880 -19.447 1.00 68.06 90 ASN A O 1
ATOM 686 N N . GLU A 1 91 ? 16.794 2.845 -19.469 1.00 70.88 91 GLU A N 1
ATOM 687 C CA . GLU A 1 91 ? 16.696 3.327 -18.080 1.00 70.88 91 GLU A CA 1
ATOM 688 C C . GLU A 1 91 ? 15.508 4.283 -17.854 1.00 70.88 91 GLU A C 1
ATOM 690 O O . GLU A 1 91 ? 14.910 4.293 -16.778 1.00 70.88 91 GLU A O 1
ATOM 695 N N . VAL A 1 92 ? 15.097 5.031 -18.884 1.00 70.88 92 VAL A N 1
ATOM 696 C CA . VAL A 1 92 ? 13.933 5.931 -18.825 1.00 70.88 92 VAL A CA 1
ATOM 697 C C . VAL A 1 92 ? 12.625 5.144 -18.723 1.00 70.88 92 VAL A C 1
ATOM 699 O O . VAL A 1 92 ? 11.758 5.499 -17.925 1.00 70.88 92 VAL A O 1
ATOM 702 N N . ASP A 1 93 ? 12.490 4.051 -19.472 1.00 69.50 93 ASP A N 1
ATOM 703 C CA . ASP A 1 93 ? 11.327 3.162 -19.446 1.00 69.50 93 ASP A CA 1
ATOM 704 C C . ASP A 1 93 ? 11.214 2.479 -18.069 1.00 69.50 93 ASP A C 1
ATOM 706 O O . ASP A 1 93 ? 10.141 2.448 -17.464 1.00 69.50 93 ASP A O 1
ATOM 710 N N . LYS A 1 94 ? 12.343 2.008 -17.517 1.00 70.62 94 LYS A N 1
ATOM 711 C CA . LYS A 1 94 ? 12.401 1.411 -16.168 1.00 70.62 94 LYS A CA 1
ATOM 712 C C . LYS A 1 94 ? 12.045 2.416 -15.068 1.00 70.62 94 LYS A C 1
ATOM 714 O O . LYS A 1 94 ? 11.334 2.068 -14.125 1.00 70.62 94 LYS A O 1
ATOM 719 N N . SER A 1 95 ? 12.533 3.652 -15.186 1.00 73.06 95 SER A N 1
ATOM 720 C CA . SER A 1 95 ? 12.229 4.751 -14.261 1.00 73.06 95 SER A CA 1
ATOM 721 C C . SER A 1 95 ? 10.753 5.157 -14.331 1.00 73.06 95 SER A C 1
ATOM 723 O O . SER A 1 95 ? 10.117 5.372 -13.299 1.00 73.06 95 SER A O 1
ATOM 725 N N . SER A 1 96 ? 10.179 5.180 -15.538 1.00 73.06 96 SER A N 1
ATOM 726 C CA . SER A 1 96 ? 8.764 5.500 -15.763 1.00 73.06 96 SER A CA 1
ATOM 727 C C . SER A 1 96 ? 7.841 4.451 -15.140 1.00 73.06 96 SER A C 1
ATOM 729 O O . SER A 1 96 ? 6.894 4.807 -14.446 1.00 73.06 96 SER A O 1
ATOM 731 N N . ALA A 1 97 ? 8.162 3.164 -15.277 1.00 76.44 97 ALA A N 1
ATOM 732 C CA . ALA A 1 97 ? 7.396 2.096 -14.637 1.00 76.44 97 ALA A CA 1
ATOM 733 C C . ALA A 1 97 ? 7.476 2.148 -13.096 1.00 76.44 97 ALA A C 1
ATOM 735 O O . ALA A 1 97 ? 6.451 2.032 -12.422 1.00 76.44 97 ALA A O 1
ATOM 736 N N . LEU A 1 98 ? 8.658 2.405 -12.513 1.00 80.44 98 LEU A N 1
ATOM 737 C CA . LEU A 1 98 ? 8.782 2.627 -11.062 1.00 80.44 98 LEU A CA 1
ATOM 738 C C . LEU A 1 98 ? 7.953 3.830 -10.597 1.00 80.44 98 LEU A C 1
ATOM 740 O O . LEU A 1 98 ? 7.351 3.808 -9.521 1.00 80.44 98 LEU A O 1
ATOM 744 N N . PHE A 1 99 ? 7.938 4.894 -11.395 1.00 79.56 99 PHE A N 1
ATOM 745 C CA . PHE A 1 99 ? 7.138 6.078 -11.124 1.00 79.56 99 PHE A CA 1
ATOM 746 C C . PHE A 1 99 ? 5.639 5.749 -11.117 1.00 79.56 99 PHE A C 1
ATOM 748 O O . PHE A 1 99 ? 4.961 6.108 -10.157 1.00 79.56 99 PHE A O 1
ATOM 755 N N . GLU A 1 100 ? 5.136 5.020 -12.115 1.00 78.94 100 GLU A N 1
ATOM 756 C CA . GLU A 1 100 ? 3.734 4.583 -12.183 1.00 78.94 100 GLU A CA 1
ATOM 757 C C . GLU A 1 100 ? 3.342 3.715 -10.978 1.00 78.94 100 GLU A C 1
ATOM 759 O O . GLU A 1 100 ? 2.301 3.947 -10.359 1.00 78.94 100 GLU A O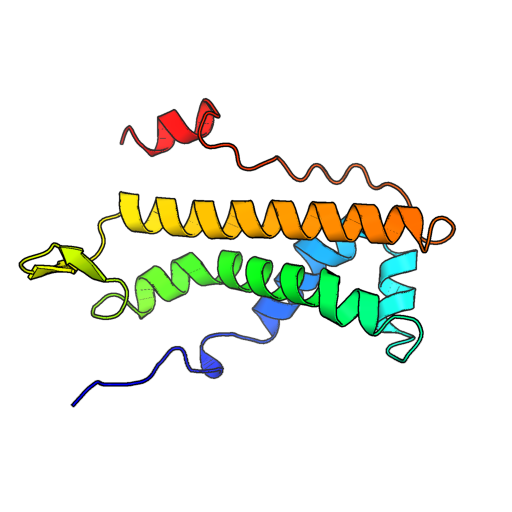 1
ATOM 764 N N . ILE A 1 101 ? 4.208 2.777 -10.576 1.00 83.81 101 ILE A N 1
ATOM 765 C CA . ILE A 1 101 ? 4.018 1.945 -9.376 1.00 83.81 101 ILE A CA 1
ATOM 766 C C . ILE A 1 101 ? 3.878 2.821 -8.127 1.00 83.81 101 ILE A C 1
ATOM 768 O O . ILE A 1 101 ? 2.959 2.635 -7.328 1.00 83.81 101 ILE A O 1
ATOM 772 N N . ARG A 1 102 ? 4.760 3.812 -7.962 1.00 84.75 102 ARG A N 1
ATOM 773 C CA . ARG A 1 102 ? 4.735 4.724 -6.808 1.00 84.75 102 ARG A CA 1
ATOM 774 C C . ARG A 1 102 ? 3.551 5.683 -6.836 1.00 84.75 102 ARG A C 1
ATOM 776 O O . ARG A 1 102 ? 3.011 6.006 -5.780 1.00 84.75 102 ARG A O 1
ATOM 783 N N . GLN A 1 103 ? 3.124 6.122 -8.015 1.00 82.75 103 GLN A N 1
ATOM 784 C CA . GLN A 1 103 ? 1.917 6.925 -8.166 1.00 82.75 103 GLN A CA 1
ATOM 785 C C . GLN A 1 103 ? 0.686 6.114 -7.753 1.00 82.75 103 GLN A C 1
ATOM 787 O O . GLN A 1 103 ? -0.138 6.600 -6.981 1.00 82.75 103 GLN A O 1
ATOM 792 N N . ARG A 1 104 ? 0.597 4.853 -8.191 1.00 85.12 104 ARG A N 1
ATOM 793 C CA . ARG A 1 104 ? -0.496 3.959 -7.808 1.00 85.12 104 ARG A CA 1
ATOM 794 C C . ARG A 1 104 ? -0.500 3.669 -6.308 1.00 85.12 104 ARG A C 1
ATOM 796 O O . ARG A 1 104 ? -1.560 3.758 -5.696 1.00 85.12 104 ARG A O 1
ATOM 803 N N . LEU A 1 105 ? 0.671 3.422 -5.716 1.00 85.69 105 LEU A N 1
ATOM 804 C CA . LEU A 1 105 ? 0.837 3.299 -4.265 1.00 85.69 105 LEU A CA 1
ATOM 805 C C . LEU A 1 105 ? 0.317 4.542 -3.534 1.00 85.69 105 LEU A C 1
ATOM 807 O O . LEU A 1 105 ? -0.455 4.415 -2.590 1.00 85.69 105 LEU A O 1
ATOM 811 N N . SER A 1 106 ? 0.694 5.737 -3.994 1.00 85.75 106 SER A N 1
ATOM 812 C CA . SER A 1 106 ? 0.234 7.000 -3.409 1.00 85.75 106 SER A CA 1
ATOM 813 C C . SER A 1 106 ? -1.290 7.130 -3.449 1.00 85.75 106 SER A C 1
ATOM 815 O O . SER A 1 106 ? -1.884 7.560 -2.466 1.00 85.75 106 SER A O 1
ATOM 817 N N . THR A 1 107 ? -1.934 6.750 -4.557 1.00 86.38 107 THR A N 1
ATOM 818 C CA . THR A 1 107 ? -3.400 6.756 -4.661 1.00 86.38 107 THR A CA 1
ATOM 819 C C . THR A 1 107 ? -4.039 5.751 -3.706 1.00 86.38 107 THR A C 1
ATOM 821 O O . THR A 1 107 ? -4.996 6.097 -3.020 1.00 86.38 107 THR A O 1
ATOM 824 N N . CYS A 1 108 ? -3.517 4.524 -3.634 1.00 88.62 108 CYS A N 1
ATOM 825 C CA . CYS A 1 108 ? -4.025 3.507 -2.714 1.00 88.62 108 CYS A CA 1
ATOM 826 C C . CYS A 1 108 ? -3.906 3.961 -1.252 1.00 88.62 108 CYS A C 1
ATOM 828 O O . CYS A 1 108 ? -4.867 3.819 -0.501 1.00 88.62 108 CYS A O 1
ATOM 830 N N . LEU A 1 109 ? -2.779 4.573 -0.873 1.00 87.50 109 LEU A N 1
ATOM 831 C CA . LEU A 1 109 ? -2.577 5.110 0.473 1.00 87.50 109 LEU A CA 1
ATOM 832 C C . LEU A 1 109 ? -3.566 6.229 0.801 1.00 87.50 109 LEU A C 1
ATOM 834 O O . LEU A 1 109 ? -4.127 6.221 1.891 1.00 87.50 109 LEU A O 1
ATOM 838 N N . GLY A 1 110 ? -3.825 7.142 -0.141 1.00 85.88 110 GLY A N 1
ATOM 839 C CA . GLY A 1 110 ? -4.850 8.176 0.025 1.00 85.88 110 GLY A CA 1
ATOM 840 C C . GLY A 1 110 ? -6.235 7.576 0.274 1.00 85.88 110 GLY A C 1
ATOM 841 O O . GLY A 1 110 ? -6.868 7.894 1.272 1.00 85.88 110 GLY A O 1
ATOM 842 N N . LEU A 1 111 ? -6.661 6.620 -0.560 1.00 88.69 111 LEU A N 1
ATOM 843 C CA . LEU A 1 111 ? -7.957 5.947 -0.402 1.00 88.69 111 LEU A CA 1
ATOM 844 C C . LEU A 1 111 ? -8.068 5.172 0.920 1.00 88.69 111 LEU A C 1
ATOM 846 O O . LEU A 1 111 ? -9.125 5.171 1.546 1.00 88.69 111 LEU A O 1
ATOM 850 N N . MET A 1 112 ? -6.986 4.516 1.345 1.00 90.75 112 MET A N 1
ATOM 851 C CA . MET A 1 112 ? -6.927 3.801 2.619 1.00 90.75 112 MET A CA 1
ATOM 852 C C . MET A 1 112 ? -7.054 4.761 3.805 1.00 90.75 112 MET A C 1
ATOM 854 O O . MET A 1 112 ? -7.808 4.480 4.735 1.00 90.75 112 MET A O 1
ATOM 858 N N . ILE A 1 113 ? -6.340 5.889 3.767 1.00 90.06 113 ILE A N 1
ATOM 859 C CA . ILE A 1 113 ? -6.411 6.941 4.786 1.00 90.06 113 ILE A CA 1
ATOM 860 C C . ILE A 1 113 ? -7.821 7.533 4.845 1.00 90.06 113 ILE A C 1
ATOM 862 O O . ILE A 1 113 ? -8.402 7.603 5.926 1.00 90.06 113 ILE A O 1
ATOM 866 N N . ASP A 1 114 ? -8.400 7.888 3.698 1.00 90.06 114 ASP A N 1
ATOM 867 C CA . ASP A 1 114 ? -9.745 8.463 3.621 1.00 90.06 114 ASP A CA 1
ATOM 868 C C . ASP A 1 114 ? -10.794 7.496 4.191 1.00 90.06 114 ASP A C 1
ATOM 870 O O . ASP A 1 114 ? -11.657 7.890 4.980 1.00 90.06 114 ASP A O 1
ATOM 874 N N . TYR A 1 115 ? -10.693 6.206 3.849 1.00 91.19 115 TYR A N 1
ATOM 875 C CA . TYR A 1 115 ? -11.567 5.175 4.402 1.00 91.19 115 TYR A CA 1
ATOM 876 C C . TYR A 1 115 ? -11.382 5.025 5.917 1.00 91.19 115 TYR A C 1
ATOM 878 O O . TYR A 1 115 ? -12.372 4.935 6.649 1.00 91.19 115 TYR A O 1
ATOM 886 N N . ALA A 1 116 ? -10.136 5.010 6.398 1.00 90.06 116 ALA A N 1
ATOM 887 C CA . ALA A 1 116 ? -9.817 4.870 7.815 1.00 90.06 116 ALA A CA 1
ATOM 888 C C . ALA A 1 116 ? -10.336 6.051 8.644 1.00 90.06 116 ALA A C 1
ATOM 890 O O . ALA A 1 116 ? -10.970 5.842 9.679 1.00 90.06 116 ALA A O 1
ATOM 891 N N . ALA A 1 117 ? -10.136 7.277 8.162 1.00 89.31 117 ALA A N 1
ATOM 892 C CA . ALA A 1 117 ? -10.624 8.490 8.802 1.00 89.31 117 ALA A CA 1
ATOM 893 C C . ALA A 1 117 ? -12.160 8.532 8.865 1.00 89.31 117 ALA A C 1
ATOM 895 O O . ALA A 1 117 ? -12.726 8.973 9.865 1.00 89.31 117 ALA A O 1
ATOM 896 N N . ALA A 1 118 ? -12.841 8.046 7.822 1.00 90.56 118 ALA A N 1
ATOM 897 C CA . ALA A 1 118 ? -14.300 8.024 7.767 1.00 90.56 118 ALA A CA 1
ATOM 898 C C . ALA A 1 118 ? -14.929 6.936 8.657 1.00 90.56 118 ALA A C 1
ATOM 900 O O . ALA A 1 118 ? -15.950 7.186 9.299 1.00 90.56 118 ALA A O 1
ATOM 901 N N . ASN A 1 119 ? -14.344 5.735 8.697 1.00 90.88 119 ASN A N 1
ATOM 902 C CA . ASN A 1 119 ? -14.959 4.564 9.337 1.00 90.88 119 ASN A CA 1
ATOM 903 C C . ASN A 1 119 ? -14.417 4.266 10.739 1.00 90.88 119 ASN A C 1
ATOM 905 O O . ASN A 1 119 ? -15.129 3.679 11.555 1.00 90.88 119 ASN A O 1
ATOM 909 N N . TYR A 1 120 ? -13.189 4.688 11.047 1.00 89.62 120 TYR A N 1
ATOM 910 C CA . TYR A 1 120 ? -12.526 4.420 12.326 1.00 89.62 120 TYR A CA 1
ATOM 911 C C . TYR A 1 120 ? -11.978 5.696 12.995 1.00 89.62 120 TYR A C 1
ATOM 913 O O . TYR A 1 120 ? -10.854 5.678 13.499 1.00 89.62 120 TYR A O 1
ATOM 921 N N . PRO A 1 121 ? -12.748 6.800 13.079 1.00 87.25 121 PRO A N 1
ATOM 922 C CA . PRO A 1 121 ? -12.246 8.104 13.532 1.00 87.25 121 PRO A CA 1
ATOM 923 C C . PRO A 1 121 ? -11.749 8.127 14.986 1.00 87.25 121 PRO A C 1
ATOM 925 O O . PRO A 1 121 ? -11.053 9.051 15.388 1.00 87.25 121 PRO A O 1
ATOM 928 N N . THR A 1 122 ? -12.130 7.144 15.804 1.00 87.56 122 THR A N 1
ATOM 929 C CA . THR A 1 122 ? -11.696 7.036 17.205 1.00 87.56 122 THR A CA 1
ATOM 930 C C . THR A 1 122 ? -10.337 6.362 17.366 1.00 87.56 122 THR A C 1
ATOM 932 O O . THR A 1 122 ? -9.679 6.575 18.380 1.00 87.56 122 THR A O 1
ATOM 935 N N . LEU A 1 123 ? -9.946 5.526 16.401 1.00 84.31 123 LEU A N 1
ATOM 936 C CA . LEU A 1 123 ? -8.674 4.797 16.386 1.00 84.31 123 LEU A CA 1
ATOM 937 C C . LEU A 1 123 ? -7.679 5.428 15.410 1.00 84.31 123 LEU A C 1
ATOM 939 O O . LEU A 1 123 ? -6.470 5.317 15.599 1.00 84.31 123 LEU A O 1
ATOM 943 N N . TYR A 1 124 ? -8.190 6.069 14.359 1.00 84.69 124 TYR A N 1
ATOM 944 C CA . TYR A 1 124 ? -7.395 6.785 13.383 1.00 84.69 124 TYR A CA 1
ATOM 945 C C . TYR A 1 124 ? -6.958 8.133 13.954 1.00 84.69 124 TYR A C 1
ATOM 947 O O . TYR A 1 124 ? -7.775 9.012 14.228 1.00 84.69 124 TYR A O 1
ATOM 955 N N . VAL A 1 125 ? -5.650 8.297 14.104 1.00 75.56 125 VAL A N 1
ATOM 956 C CA . VAL A 1 125 ? -5.034 9.591 14.387 1.00 75.56 125 VAL A CA 1
ATOM 957 C C . VAL A 1 125 ? -4.404 10.054 13.090 1.00 75.56 125 VAL A C 1
ATOM 959 O O . VAL A 1 125 ? -3.565 9.330 12.556 1.00 75.56 125 VAL A O 1
ATOM 962 N N . ASP A 1 126 ? -4.791 11.241 12.615 1.00 67.19 126 ASP A N 1
ATOM 963 C CA . ASP A 1 126 ? -4.159 11.896 11.468 1.00 67.19 126 ASP A CA 1
ATOM 964 C C . ASP A 1 126 ? -2.669 12.083 11.777 1.00 67.19 126 ASP A C 1
ATOM 966 O O . ASP A 1 126 ? -2.242 12.997 12.488 1.00 67.19 126 ASP A O 1
ATOM 970 N N . GLN A 1 127 ? -1.874 11.112 11.339 1.00 64.12 127 GLN A N 1
ATOM 971 C CA . GLN A 1 127 ? -0.433 11.224 11.318 1.00 64.12 127 GLN A CA 1
ATOM 972 C C . GLN A 1 127 ? -0.138 12.238 10.220 1.00 64.12 127 GLN A C 1
ATOM 974 O O . GLN A 1 127 ? -0.750 12.175 9.159 1.00 64.12 127 GLN A O 1
ATOM 979 N N . GLU A 1 128 ? 0.836 13.130 10.410 1.00 55.91 128 GLU A N 1
ATOM 980 C CA . GLU A 1 128 ? 1.344 13.985 9.328 1.00 55.91 128 GLU A CA 1
ATOM 981 C C . GLU A 1 128 ? 2.128 13.122 8.307 1.00 55.91 128 GLU A C 1
ATOM 983 O O . GLU A 1 128 ? 3.303 13.343 8.007 1.00 55.91 128 GLU A O 1
ATOM 988 N N . TYR A 1 129 ? 1.494 12.064 7.801 1.00 53.44 129 TYR A N 1
ATOM 989 C CA . TYR A 1 129 ? 1.988 11.167 6.790 1.00 53.44 129 TYR A CA 1
ATOM 990 C C . TYR A 1 129 ? 1.858 11.894 5.464 1.00 53.44 129 TYR A C 1
ATOM 992 O O . TYR A 1 129 ? 0.867 11.811 4.740 1.00 53.44 129 TYR A O 1
ATOM 1000 N N . LYS A 1 130 ? 2.902 12.657 5.147 1.00 49.59 130 LYS A N 1
ATOM 1001 C CA . LYS A 1 130 ? 3.058 13.271 3.835 1.00 49.59 130 LYS A CA 1
ATOM 1002 C C . LYS A 1 130 ? 3.376 12.170 2.835 1.00 49.59 130 LYS A C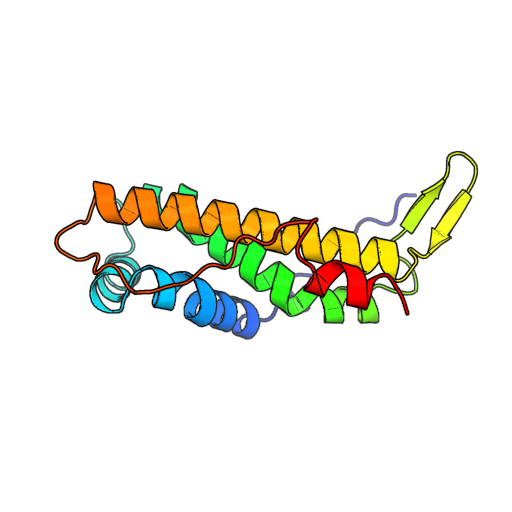 1
ATOM 1004 O O . LYS A 1 130 ? 4.542 11.961 2.495 1.00 49.59 130 LYS A O 1
ATOM 1009 N N . TYR A 1 131 ? 2.348 11.500 2.317 1.00 50.91 131 TYR A N 1
ATOM 1010 C CA . TYR A 1 131 ? 2.483 10.890 1.007 1.00 50.91 131 TYR A CA 1
ATOM 1011 C C . TYR A 1 131 ? 2.702 12.058 0.040 1.00 50.91 131 TYR A C 1
ATOM 1013 O O . TYR A 1 131 ? 1.815 12.859 -0.244 1.00 50.91 131 TYR A O 1
ATOM 1021 N N . LYS A 1 132 ? 3.951 12.278 -0.375 1.00 48.84 132 LYS A N 1
ATOM 1022 C CA . LYS A 1 132 ? 4.198 13.225 -1.459 1.00 48.84 132 LYS A CA 1
ATOM 1023 C C . LYS A 1 132 ? 3.539 12.621 -2.684 1.00 48.84 132 LYS A C 1
ATOM 1025 O O . LYS A 1 132 ? 4.015 11.592 -3.158 1.00 48.84 132 LYS A O 1
ATOM 1030 N N . GLU A 1 133 ? 2.485 13.261 -3.184 1.00 49.38 133 GLU A N 1
ATOM 1031 C CA . GLU A 1 133 ? 1.961 12.944 -4.506 1.00 49.38 133 GLU A CA 1
ATOM 1032 C C . GLU A 1 133 ? 3.130 12.898 -5.487 1.00 49.38 133 GLU A C 1
ATOM 1034 O O . GLU A 1 133 ? 3.875 13.869 -5.681 1.00 49.38 133 GLU A O 1
ATOM 1039 N N . VAL A 1 134 ? 3.331 11.723 -6.067 1.00 51.56 134 VAL A N 1
ATOM 1040 C CA . VAL A 1 134 ? 4.385 11.488 -7.040 1.00 51.56 134 VAL A CA 1
ATOM 1041 C C . VAL A 1 134 ? 3.903 12.112 -8.346 1.00 51.56 134 VAL A C 1
ATOM 1043 O O . VAL A 1 134 ? 3.151 11.513 -9.107 1.00 51.56 134 VAL A O 1
ATOM 1046 N N . ASN A 1 135 ? 4.257 13.384 -8.546 1.00 43.62 135 ASN A N 1
ATOM 1047 C CA . ASN A 1 135 ? 3.752 14.204 -9.643 1.00 43.62 135 ASN A CA 1
ATOM 1048 C C . ASN A 1 135 ? 4.800 14.323 -10.764 1.00 43.62 135 ASN A C 1
ATOM 1050 O O . ASN A 1 135 ? 5.968 14.647 -10.514 1.00 43.62 135 ASN A O 1
ATOM 1054 N N . TYR A 1 136 ? 4.381 14.089 -12.012 1.00 38.38 136 TYR A N 1
ATOM 1055 C CA . TYR A 1 136 ? 5.258 14.028 -13.195 1.00 38.38 136 TYR A CA 1
ATOM 1056 C C . TYR A 1 136 ? 6.010 15.352 -13.434 1.00 38.38 136 TYR A C 1
ATOM 1058 O O . TYR A 1 136 ? 7.094 15.389 -14.014 1.00 38.38 136 TYR A O 1
ATOM 1066 N N . TYR A 1 137 ? 5.461 16.453 -12.916 1.00 37.06 137 TYR A N 1
ATOM 1067 C CA . TYR A 1 137 ? 5.956 17.812 -13.117 1.00 37.06 137 TYR A CA 1
ATOM 1068 C C . TYR A 1 137 ? 6.782 18.381 -11.957 1.00 37.06 137 TYR A C 1
ATOM 1070 O O . TYR A 1 137 ? 7.120 19.568 -11.984 1.00 37.06 137 TYR A O 1
ATOM 1078 N N . SER A 1 138 ? 7.153 17.576 -10.954 1.00 42.78 138 SER A N 1
ATOM 1079 C CA . SER A 1 138 ? 8.013 18.086 -9.882 1.00 42.78 138 SER A CA 1
ATOM 1080 C C . SER A 1 138 ? 9.407 18.467 -10.437 1.00 42.78 138 SER A C 1
ATOM 1082 O O . SER A 1 138 ? 9.984 17.723 -11.239 1.00 42.78 138 SER A O 1
ATOM 1084 N N . PRO A 1 139 ? 10.005 19.605 -10.029 1.00 41.19 139 PRO A N 1
ATOM 1085 C CA . PRO A 1 139 ? 11.346 20.009 -10.470 1.00 41.19 139 PRO A CA 1
ATOM 1086 C C . PRO A 1 139 ? 12.445 18.970 -10.182 1.00 41.19 139 PRO A C 1
ATOM 1088 O O . PRO A 1 139 ? 13.485 18.975 -10.838 1.00 41.19 139 PRO A O 1
ATOM 1091 N N . GLN A 1 140 ? 12.215 18.069 -9.222 1.00 38.53 140 GLN A N 1
ATOM 1092 C CA . GLN A 1 140 ? 13.117 16.967 -8.885 1.00 38.53 140 GLN A CA 1
ATOM 1093 C C . GLN A 1 140 ? 13.119 15.860 -9.951 1.00 38.53 140 GLN A C 1
ATOM 1095 O O . GLN A 1 140 ? 14.185 15.340 -10.266 1.00 38.53 140 GLN A O 1
ATOM 1100 N N . THR A 1 141 ? 11.983 15.575 -10.595 1.00 41.91 141 THR A N 1
ATOM 1101 C CA . THR A 1 141 ? 11.881 14.585 -11.685 1.00 41.91 141 THR A CA 1
ATOM 1102 C C . THR A 1 141 ? 12.592 15.066 -12.957 1.00 41.91 141 THR A C 1
ATOM 1104 O O . THR A 1 141 ? 13.266 14.291 -13.631 1.00 41.91 141 THR A O 1
ATOM 1107 N N . LYS A 1 142 ? 12.549 16.378 -13.244 1.00 34.03 142 LYS A N 1
ATOM 1108 C CA . LYS A 1 142 ? 13.279 16.982 -14.378 1.00 34.03 142 LYS A CA 1
ATOM 1109 C C . LYS A 1 142 ? 14.801 16.864 -14.263 1.00 34.03 142 LYS A C 1
ATOM 1111 O O . LYS A 1 142 ? 15.471 16.874 -15.287 1.00 34.03 142 LYS A O 1
ATOM 1116 N N . ARG A 1 143 ? 15.351 16.756 -13.046 1.00 35.94 143 ARG A N 1
ATOM 1117 C CA . ARG A 1 143 ? 16.796 16.553 -12.840 1.00 35.94 143 ARG A CA 1
ATOM 1118 C C . ARG A 1 143 ? 17.239 15.114 -13.100 1.00 35.94 143 ARG A C 1
ATOM 1120 O O . ARG A 1 143 ? 18.349 14.928 -13.576 1.00 35.94 143 ARG A O 1
ATOM 1127 N N . ASN A 1 144 ? 16.379 14.129 -12.845 1.00 34.59 144 ASN A N 1
ATOM 1128 C CA . ASN A 1 144 ? 16.716 12.714 -13.041 1.00 34.59 144 ASN A CA 1
ATOM 1129 C C . ASN A 1 144 ? 16.487 12.223 -14.480 1.00 34.59 144 ASN A C 1
ATOM 1131 O O . ASN A 1 144 ? 17.051 11.206 -14.852 1.00 34.59 144 ASN A O 1
ATOM 1135 N N . ASN A 1 145 ? 15.719 12.955 -15.295 1.00 31.73 145 ASN A N 1
ATOM 1136 C CA . ASN A 1 145 ? 15.553 12.684 -16.732 1.00 31.73 145 ASN A CA 1
ATOM 1137 C C . ASN A 1 145 ? 16.516 13.501 -17.622 1.00 31.73 145 ASN A C 1
ATOM 1139 O O . ASN A 1 145 ? 16.360 13.510 -18.841 1.00 31.73 145 ASN A O 1
ATOM 1143 N N . ALA A 1 146 ? 17.459 14.238 -17.024 1.00 31.00 146 ALA A N 1
ATOM 1144 C CA . ALA A 1 146 ? 18.413 15.106 -17.725 1.00 31.00 146 ALA A CA 1
ATOM 1145 C C . ALA A 1 146 ? 19.881 14.648 -17.586 1.00 31.00 146 ALA A C 1
ATOM 1147 O O . ALA A 1 146 ? 20.782 15.427 -17.900 1.00 31.00 146 ALA A O 1
ATOM 1148 N N . LEU A 1 147 ? 20.113 13.417 -17.115 1.00 31.38 147 LEU A N 1
ATOM 1149 C CA . LEU A 1 147 ? 21.421 12.756 -17.083 1.00 31.38 147 LEU A CA 1
ATOM 1150 C C . LEU A 1 147 ? 21.383 11.487 -17.934 1.00 31.38 147 LEU A C 1
ATOM 1152 O O . LEU A 1 147 ? 20.440 10.693 -17.730 1.00 31.38 147 LEU A O 1
#

Foldseek 3Di:
DDDDDDPPVVLQDVVLLVCQCVVQPCLLQDPQVSCVCVVPVDDVCPCLCVVQVVLLSVLSSCLVCLVVCVVVVPVPDAWDDDVVDTDHDDPVRSVVVSLVSLLSSLVSSVVSNVCCCVPPVVRGDRRVPPSPNSDCPDPVNVVVVPD

Secondary structure (DSSP, 8-state):
--------GGGS-HHHHHHHIIIIIIHHH-HHHHHHHHHT-STTTHHHIIIIIHHHHHHHHHHHHHHHHHHHSTTTS-EEEETTEEEEPPHHHHHHHHHHHHHHHHHHHHHHHHHHHHH-TTT------------TT-HHHHHHT--

Radius of gyration: 18.05 Å; chains: 1; bounding box: 37×42×53 Å

Sequence (147 aa):
MVSARNIDEGNIMATEITIAEVDYVSKALGADLYAAVVTNSGAVYDTFIEDYVQPCVAYGTLSNIWNRLGTEVTDRGVNRFTGENIQPANEVDKSSALFEIRQRLSTCLGLMIDYAAANYPTLYVDQEYKYKEVNYYSPQTKRNNAL

pLDDT: mean 71.23, std 18.86, range [30.66, 92.44]